Protein AF-A0A7S0C9U5-F1 (afdb_monomer)

Nearest PDB structures (foldseek):
  2ive-assembly1_A  TM=9.241E-01  e=1.190E-03  Myxococcus xanthus
  2ivd-assembly1_A  TM=9.064E-01  e=3.359E-03  Myxococcus xanthus
  2ivd-assembly2_B  TM=8.849E-01  e=4.956E-03  Myxococcus xanthus

Foldseek 3Di:
DVVVVVCVVCPPVDAPQKDWDEKDFDPPPPDDDDDDDDDDPAPARIWIWIQHPVGIDIDGDNDDDDPDQLVSQLNHCCRPDVVSVCSVVDDDDDDDDDDDDDDPVVDPPDPDDDPPDDPPDDDD

InterPro domains:
  IPR002937 Amine oxidase [PF01593] (2-109)
  IPR036188 FAD/NAD(P)-binding domain superfamily [G3DSA:3.50.50.60] (3-91)
  IPR036188 FAD/NAD(P)-binding domain superfamily [SSF51905] (2-105)

Organism: NCBI:txid420281

Structure (mmCIF, N/CA/C/O backbone):
data_AF-A0A7S0C9U5-F1
#
_entry.id   AF-A0A7S0C9U5-F1
#
loop_
_atom_site.group_PDB
_atom_site.id
_atom_site.type_symbol
_atom_site.label_atom_id
_atom_site.label_alt_id
_atom_site.label_comp_id
_atom_site.label_asym_id
_atom_site.label_entity_id
_atom_site.label_seq_id
_atom_site.pdbx_PDB_ins_code
_atom_site.Cartn_x
_atom_site.Cartn_y
_atom_site.Cartn_z
_atom_site.occupancy
_atom_site.B_iso_or_equiv
_atom_site.auth_seq_id
_atom_site.auth_comp_id
_atom_site.auth_asym_id
_atom_site.auth_atom_id
_atom_site.pdbx_PDB_model_num
ATOM 1 N N . ALA A 1 1 ? 13.756 -16.018 -5.559 1.00 77.12 1 ALA A N 1
ATOM 2 C CA . ALA A 1 1 ? 14.109 -14.616 -5.242 1.00 77.12 1 ALA A CA 1
ATOM 3 C C . ALA A 1 1 ? 13.673 -14.285 -3.811 1.00 77.12 1 ALA A C 1
ATOM 5 O O . ALA A 1 1 ? 12.854 -15.006 -3.258 1.00 77.12 1 ALA A O 1
ATOM 6 N N . LEU A 1 2 ? 14.213 -13.226 -3.192 1.00 92.69 2 LEU A N 1
ATOM 7 C CA . LEU A 1 2 ? 13.936 -12.889 -1.782 1.00 92.69 2 LEU A CA 1
ATOM 8 C C . LEU A 1 2 ? 12.431 -12.727 -1.443 1.00 92.69 2 LEU A C 1
ATOM 10 O O . LEU A 1 2 ? 12.013 -13.280 -0.429 1.00 92.69 2 LEU A O 1
ATOM 14 N N . PRO A 1 3 ? 11.591 -12.059 -2.266 1.00 90.31 3 PRO A N 1
ATOM 15 C CA . PRO A 1 3 ? 10.163 -11.911 -1.955 1.00 90.31 3 PRO A CA 1
ATOM 16 C C . PRO A 1 3 ? 9.392 -13.237 -1.928 1.00 90.31 3 PRO A C 1
ATOM 18 O O . PRO A 1 3 ? 8.507 -13.423 -1.102 1.00 90.31 3 PRO A O 1
ATOM 21 N N . GLU A 1 4 ? 9.751 -14.175 -2.805 1.00 90.56 4 GLU A N 1
ATOM 22 C CA . GLU A 1 4 ? 9.123 -15.501 -2.868 1.00 90.56 4 GLU A CA 1
ATOM 23 C C . GLU A 1 4 ? 9.452 -16.330 -1.622 1.00 90.56 4 GLU A C 1
ATOM 25 O O . GLU A 1 4 ? 8.591 -17.040 -1.114 1.00 90.56 4 GLU A O 1
ATOM 30 N N . ALA A 1 5 ? 10.677 -16.205 -1.098 1.00 91.62 5 ALA A N 1
ATOM 31 C CA . ALA A 1 5 ? 11.076 -16.869 0.139 1.00 91.62 5 ALA A CA 1
ATOM 32 C C . ALA A 1 5 ? 10.298 -16.327 1.350 1.00 91.62 5 ALA A C 1
ATOM 34 O O . ALA A 1 5 ? 9.795 -17.110 2.147 1.00 91.62 5 ALA A O 1
ATOM 35 N N . ALA A 1 6 ? 10.127 -15.003 1.449 1.00 88.81 6 ALA A N 1
ATOM 36 C CA . ALA A 1 6 ? 9.331 -14.395 2.518 1.00 88.81 6 ALA A CA 1
ATOM 37 C C . ALA A 1 6 ? 7.856 -14.829 2.463 1.00 88.81 6 ALA A C 1
ATOM 39 O O . ALA A 1 6 ? 7.262 -15.129 3.496 1.00 88.81 6 ALA A O 1
ATOM 40 N N . LEU A 1 7 ? 7.273 -14.908 1.261 1.00 91.00 7 LEU A N 1
ATOM 41 C CA . LEU A 1 7 ? 5.911 -15.414 1.082 1.00 91.00 7 LEU A CA 1
ATOM 42 C C . LEU A 1 7 ? 5.789 -16.886 1.505 1.00 91.00 7 LEU A C 1
ATOM 44 O O . LEU A 1 7 ? 4.803 -17.253 2.136 1.00 91.00 7 LEU A O 1
ATOM 48 N N . ALA A 1 8 ? 6.788 -17.714 1.188 1.00 91.88 8 ALA A N 1
ATOM 49 C CA . ALA A 1 8 ? 6.802 -19.124 1.573 1.00 91.88 8 ALA A CA 1
ATOM 50 C C . ALA A 1 8 ? 6.879 -19.326 3.096 1.00 91.88 8 ALA A C 1
ATOM 52 O O . ALA A 1 8 ? 6.272 -20.265 3.602 1.00 91.88 8 ALA A O 1
ATOM 53 N N . GLU A 1 9 ? 7.589 -18.455 3.821 1.00 94.12 9 GLU A N 1
ATOM 54 C CA . GLU A 1 9 ? 7.651 -18.526 5.287 1.00 94.12 9 GLU A CA 1
ATOM 55 C C . GLU A 1 9 ? 6.380 -18.012 5.973 1.00 94.12 9 GLU A C 1
ATOM 57 O O . GLU A 1 9 ? 5.958 -18.592 6.970 1.00 94.12 9 GLU A O 1
ATOM 62 N N . LEU A 1 10 ? 5.756 -16.948 5.454 1.00 92.06 10 LEU A N 1
ATOM 63 C CA . LEU A 1 10 ? 4.563 -16.352 6.070 1.00 92.06 10 LEU A CA 1
ATOM 64 C C . LEU A 1 10 ? 3.256 -17.090 5.717 1.00 92.06 10 LEU A C 1
ATOM 66 O O . LEU A 1 10 ? 2.287 -17.015 6.468 1.00 92.06 10 LEU A O 1
ATOM 70 N N . GLY A 1 11 ? 3.204 -17.793 4.582 1.00 91.62 11 GLY A N 1
ATOM 71 C CA . GLY A 1 11 ? 2.067 -18.632 4.198 1.00 91.62 11 GLY A CA 1
ATOM 72 C C . GLY A 1 11 ? 0.717 -17.897 4.187 1.00 91.62 11 GLY A C 1
ATOM 73 O O . GLY A 1 11 ? 0.552 -16.881 3.515 1.00 91.62 11 GLY A O 1
ATOM 74 N N . GLU A 1 12 ? -0.253 -18.442 4.927 1.00 88.75 12 GLU A N 1
ATOM 75 C CA . GLU A 1 12 ? -1.654 -17.982 4.999 1.00 88.75 12 GLU A CA 1
ATOM 76 C C . GLU A 1 12 ? -1.839 -16.649 5.751 1.00 88.75 12 GLU A C 1
ATOM 78 O O . GLU A 1 12 ? -2.884 -16.004 5.612 1.00 88.75 12 GLU A O 1
ATOM 83 N N . ASP A 1 13 ? -0.835 -16.215 6.523 1.00 90.38 13 ASP A N 1
ATOM 84 C CA . ASP A 1 13 ? -0.888 -14.958 7.283 1.00 90.38 13 ASP A CA 1
ATOM 85 C C . ASP A 1 13 ? -0.762 -13.727 6.367 1.00 90.38 13 ASP A C 1
ATOM 87 O O . ASP A 1 13 ? -1.098 -12.604 6.755 1.00 90.38 13 ASP A O 1
ATOM 91 N N . VAL A 1 14 ? -0.321 -13.922 5.117 1.00 92.25 14 VAL A N 1
ATOM 92 C CA . VAL A 1 14 ? -0.278 -12.871 4.095 1.00 92.25 14 VAL A CA 1
ATOM 93 C C . VAL A 1 14 ? -1.568 -12.873 3.288 1.00 92.25 14 VAL A C 1
ATOM 95 O O . VAL A 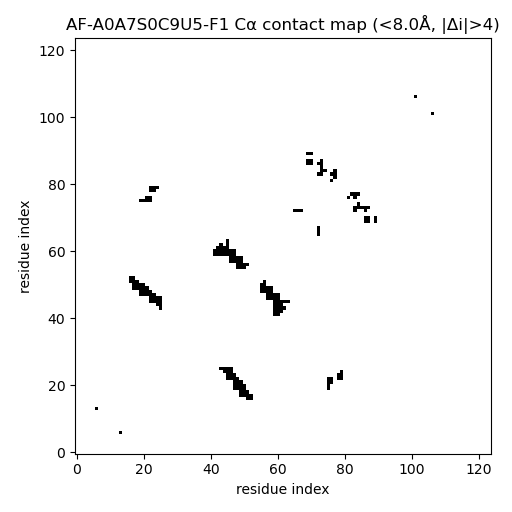1 14 ? -1.889 -13.817 2.568 1.00 92.25 14 VAL A O 1
ATOM 98 N N . ARG A 1 15 ? -2.281 -11.748 3.325 1.00 93.19 15 ARG A N 1
ATOM 99 C CA . ARG A 1 15 ? -3.458 -11.516 2.483 1.00 93.19 15 ARG A CA 1
ATOM 100 C C . ARG A 1 15 ? -3.073 -10.735 1.227 1.00 93.19 15 ARG A C 1
ATOM 102 O O . ARG A 1 15 ? -2.769 -9.545 1.287 1.00 93.19 15 ARG A O 1
ATOM 109 N N . LEU A 1 16 ? -3.074 -11.409 0.077 1.00 93.50 16 LEU A N 1
ATOM 110 C CA . LEU A 1 16 ? -2.826 -10.791 -1.230 1.00 93.50 16 LEU A CA 1
ATOM 111 C C . LEU A 1 16 ? -4.121 -10.234 -1.830 1.00 93.50 16 LEU A C 1
ATOM 113 O O . LEU A 1 16 ? -5.195 -10.787 -1.624 1.00 93.50 16 LEU A O 1
ATOM 117 N N . GLY A 1 17 ? -4.020 -9.145 -2.596 1.00 93.75 17 GLY A N 1
ATOM 118 C CA . GLY A 1 17 ? -5.187 -8.489 -3.202 1.00 93.75 17 GLY A CA 1
ATOM 119 C C . GLY A 1 17 ? -6.038 -7.682 -2.216 1.00 93.75 17 GLY A C 1
ATOM 120 O O . GLY A 1 17 ? -7.109 -7.217 -2.585 1.00 93.75 17 GLY A O 1
ATOM 121 N N . TRP A 1 18 ? -5.564 -7.505 -0.981 1.00 96.62 18 TRP A N 1
ATOM 122 C CA . TRP A 1 18 ? -6.236 -6.717 0.045 1.00 96.62 18 TRP A CA 1
ATOM 123 C C . TRP A 1 18 ? -5.687 -5.299 0.057 1.00 96.62 18 TRP A C 1
ATOM 125 O O . TRP A 1 18 ? -4.473 -5.081 0.113 1.00 96.62 18 TRP A O 1
ATOM 135 N N . LYS A 1 19 ? -6.585 -4.320 0.041 1.00 96.44 19 LYS A N 1
ATOM 136 C CA . LYS A 1 19 ? -6.225 -2.904 0.045 1.00 96.44 19 LYS A CA 1
ATOM 137 C C . LYS A 1 19 ? -6.860 -2.220 1.241 1.00 96.44 19 LYS A C 1
ATOM 139 O O . LYS A 1 19 ? -8.077 -2.111 1.314 1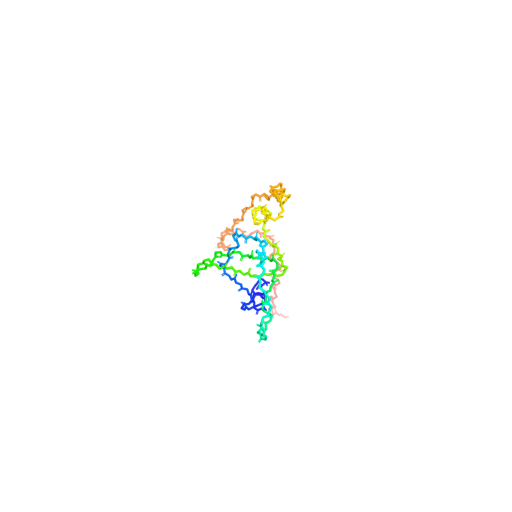.00 96.44 19 LYS A O 1
ATOM 144 N N . ALA A 1 20 ? -6.032 -1.726 2.157 1.00 95.44 20 ALA A N 1
ATOM 145 C CA . ALA A 1 20 ? -6.512 -0.929 3.280 1.00 95.44 20 ALA A CA 1
ATOM 146 C C . ALA A 1 20 ? -7.176 0.361 2.770 1.00 95.44 20 ALA A C 1
ATOM 148 O O . ALA A 1 20 ? -6.608 1.070 1.932 1.00 95.44 20 ALA A O 1
ATOM 149 N N . THR A 1 21 ? -8.367 0.665 3.277 1.00 95.06 21 THR A N 1
ATOM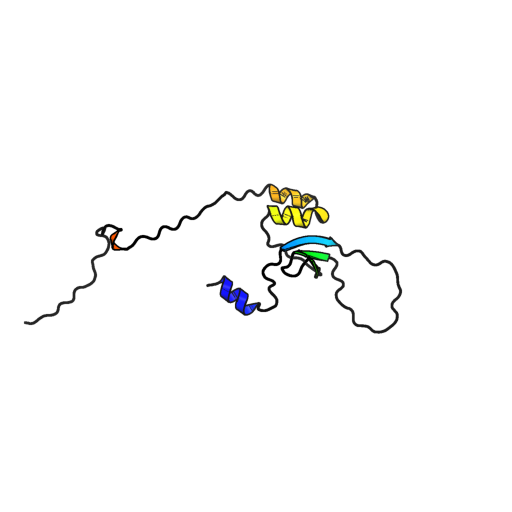 150 C CA . THR A 1 21 ? -9.163 1.844 2.900 1.00 95.06 21 THR A CA 1
ATOM 151 C C . THR A 1 21 ? -9.376 2.800 4.068 1.00 95.06 21 THR A C 1
ATOM 153 O O . THR A 1 21 ? -9.435 4.011 3.854 1.00 95.06 21 THR A O 1
ATOM 156 N N . SER A 1 22 ? -9.451 2.294 5.302 1.00 93.25 22 SER A N 1
ATOM 157 C CA . SER A 1 22 ? -9.669 3.121 6.491 1.00 93.25 22 SER A CA 1
ATOM 158 C C . SER A 1 22 ? -9.024 2.514 7.729 1.00 93.25 22 SER A C 1
ATOM 160 O O . SER A 1 22 ? -9.026 1.296 7.890 1.00 93.25 22 SER A O 1
ATOM 162 N N . ILE A 1 23 ? -8.512 3.369 8.613 1.00 94.50 23 ILE A N 1
ATOM 163 C CA . ILE A 1 23 ? -8.083 2.999 9.960 1.00 94.50 23 ILE A CA 1
ATOM 164 C C . ILE A 1 23 ? -8.803 3.920 10.938 1.00 94.50 23 ILE A C 1
ATOM 166 O O . ILE A 1 23 ? -8.719 5.146 10.811 1.00 94.50 23 ILE A O 1
ATOM 170 N N . GLN A 1 24 ? -9.507 3.342 11.908 1.00 91.94 24 GLN A N 1
ATOM 171 C CA . GLN A 1 24 ? -10.262 4.101 12.903 1.00 91.94 24 GLN A CA 1
ATOM 172 C C . GLN A 1 24 ? -10.104 3.480 14.290 1.00 91.94 24 GLN A C 1
ATOM 174 O O . GLN A 1 24 ? -9.933 2.265 14.397 1.00 91.94 24 GLN A O 1
ATOM 179 N N . PRO A 1 25 ? -10.161 4.279 15.368 1.00 89.94 25 PRO A N 1
ATOM 180 C CA . PRO A 1 25 ? -10.313 3.723 16.698 1.00 89.94 25 PRO A CA 1
ATOM 181 C C . PRO A 1 25 ? -11.615 2.924 16.777 1.00 89.94 25 PRO A C 1
ATOM 183 O O . PRO A 1 25 ? -12.660 3.393 16.322 1.00 89.94 25 PRO A O 1
ATOM 186 N N . THR A 1 26 ? -11.563 1.745 17.380 1.00 83.44 26 THR A N 1
ATOM 187 C CA . THR A 1 26 ? -12.753 0.947 17.653 1.00 83.44 26 THR A CA 1
ATOM 188 C C . THR A 1 26 ? -13.678 1.760 18.564 1.00 83.44 26 THR A C 1
ATOM 190 O O . THR A 1 26 ? -13.229 2.226 19.618 1.00 83.44 26 THR A O 1
ATOM 193 N N . PRO A 1 27 ? -14.962 1.953 18.215 1.00 70.06 27 PRO A N 1
ATOM 194 C CA . PRO A 1 27 ? -15.891 2.644 19.095 1.00 70.06 27 PRO A CA 1
ATOM 195 C C . PRO A 1 27 ? -16.011 1.859 20.405 1.00 70.06 27 PRO A C 1
ATOM 197 O O . PRO A 1 27 ? -16.353 0.673 20.413 1.00 70.06 27 PRO A O 1
ATOM 200 N N . SER A 1 28 ? -15.717 2.514 21.529 1.00 56.94 28 SER A N 1
ATOM 201 C CA . SER A 1 28 ? -15.918 1.929 22.848 1.00 56.94 28 SER A CA 1
ATOM 202 C C . SER A 1 28 ? -17.405 1.623 23.019 1.00 56.94 28 SER A C 1
ATOM 204 O O . SER A 1 28 ? -18.245 2.519 23.082 1.00 56.94 28 SER A O 1
ATOM 206 N N . LYS A 1 29 ? -17.764 0.337 23.089 1.00 51.44 29 LYS A N 1
ATOM 207 C CA . LYS A 1 29 ? -19.102 -0.050 23.543 1.00 51.44 29 LYS A CA 1
ATOM 208 C C . LYS A 1 29 ? -19.240 0.393 24.998 1.00 51.44 29 LYS A C 1
ATOM 210 O O . LYS A 1 29 ? -18.712 -0.249 25.903 1.00 51.44 29 LYS A O 1
ATOM 215 N N . GLN A 1 30 ? -19.919 1.512 25.221 1.00 45.53 30 GLN A N 1
ATOM 216 C CA . GLN A 1 30 ? -20.352 1.916 26.548 1.00 45.53 30 GLN A CA 1
ATOM 217 C C . GLN A 1 30 ? -21.491 0.986 26.996 1.00 45.53 30 GLN A C 1
ATOM 219 O O . GLN A 1 30 ? -22.455 0.779 26.263 1.00 45.53 30 GLN A O 1
ATOM 224 N N . SER A 1 31 ? -21.322 0.435 28.203 1.00 47.84 31 SER A N 1
ATOM 225 C CA . SER A 1 31 ? -22.288 -0.293 29.041 1.00 47.84 31 SER A CA 1
ATOM 226 C C . SER A 1 31 ? -2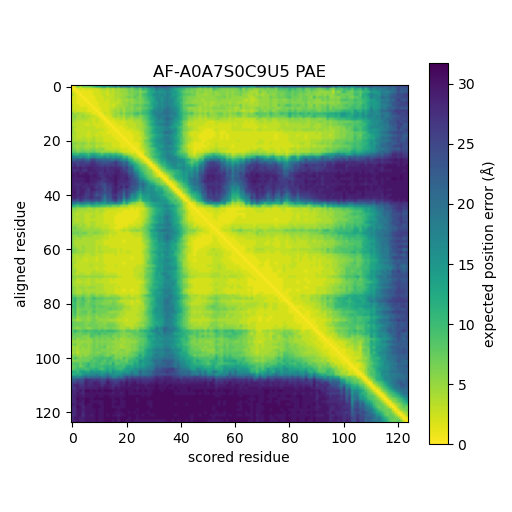2.923 -1.574 28.481 1.00 47.84 31 SER A C 1
ATOM 228 O O . SER A 1 31 ? -23.900 -1.526 27.745 1.00 47.84 31 SER A O 1
ATOM 230 N N . ASN A 1 32 ? -22.446 -2.721 28.972 1.00 43.41 32 ASN A N 1
ATOM 231 C CA . ASN A 1 32 ? -23.266 -3.649 29.763 1.00 43.41 32 ASN A CA 1
ATOM 232 C C . ASN A 1 32 ? -22.352 -4.452 30.716 1.00 43.41 32 ASN A C 1
ATOM 234 O O . ASN A 1 32 ? -21.209 -4.728 30.347 1.00 43.41 32 ASN A O 1
ATOM 238 N N . PRO A 1 33 ? -22.794 -4.773 31.950 1.00 49.44 33 PRO A N 1
ATOM 239 C CA . PRO A 1 33 ? -21.986 -5.522 32.913 1.00 49.44 33 PRO A CA 1
ATOM 240 C C . PRO A 1 33 ? -21.791 -6.980 32.449 1.00 49.44 33 PRO A C 1
ATOM 242 O O . PRO A 1 33 ? -22.695 -7.533 31.817 1.00 49.44 33 PRO A O 1
ATOM 245 N N . PRO A 1 34 ? -20.646 -7.623 32.752 1.00 49.47 34 PRO A N 1
ATOM 246 C CA . PRO A 1 34 ? -20.365 -8.967 32.268 1.00 49.47 34 PRO A CA 1
ATOM 247 C C . PRO A 1 34 ? -21.229 -9.984 33.015 1.00 49.47 34 PRO A C 1
ATOM 249 O O . PRO A 1 34 ? -21.160 -10.090 34.239 1.00 49.47 34 P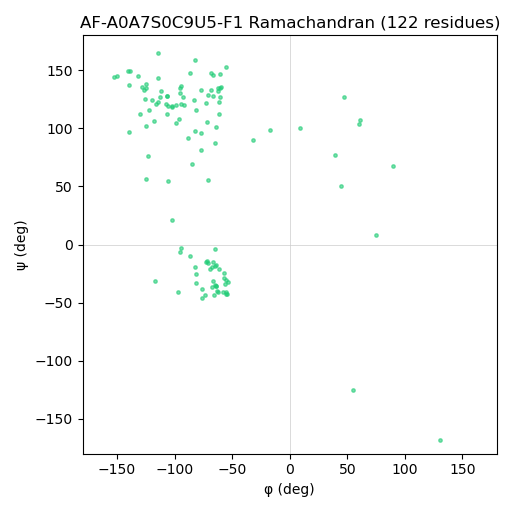RO A O 1
ATOM 252 N N . THR A 1 35 ? -22.034 -10.736 32.269 1.00 46.62 35 THR A N 1
ATOM 253 C CA . THR A 1 35 ? -22.625 -11.996 3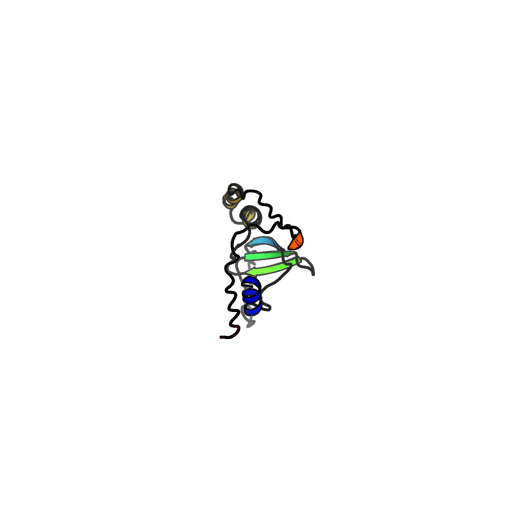2.727 1.00 46.62 35 THR A CA 1
ATOM 254 C C . THR A 1 35 ? -21.897 -13.120 32.001 1.00 46.62 35 THR A C 1
ATOM 256 O O . THR A 1 35 ? -21.994 -13.224 30.788 1.00 46.62 35 THR A O 1
ATOM 259 N N . ASP A 1 36 ? -21.150 -13.889 32.788 1.00 46.25 36 ASP A N 1
ATOM 260 C CA . ASP A 1 36 ? -20.780 -15.293 32.591 1.00 46.25 36 ASP A CA 1
ATOM 261 C C . ASP A 1 36 ? -19.966 -15.708 31.337 1.00 46.25 36 ASP A C 1
ATOM 263 O O . ASP A 1 36 ? -20.452 -15.776 30.214 1.00 46.25 36 ASP A O 1
ATOM 267 N N . ASP A 1 37 ? -18.691 -16.014 31.596 1.00 48.03 37 ASP A N 1
ATOM 268 C CA . ASP A 1 37 ? -17.866 -17.088 31.014 1.00 48.03 37 ASP A CA 1
ATOM 269 C C . ASP A 1 37 ? -17.872 -17.363 29.491 1.00 48.03 37 ASP A C 1
ATOM 271 O O . ASP A 1 37 ? -17.931 -18.509 29.044 1.00 48.03 37 ASP A O 1
ATOM 275 N N . THR A 1 38 ? -17.683 -16.332 28.660 1.00 43.53 38 THR A N 1
ATOM 276 C CA . THR A 1 38 ? -17.203 -16.531 27.279 1.00 43.53 38 THR A CA 1
ATOM 277 C C . THR A 1 38 ? -15.952 -15.707 26.991 1.00 43.53 38 THR A C 1
ATOM 279 O O . THR A 1 38 ? -16.020 -14.500 26.765 1.00 43.53 38 THR A O 1
ATOM 282 N N . LEU A 1 39 ? -14.812 -16.400 27.021 1.00 41.56 39 LEU A N 1
ATOM 283 C CA . LEU A 1 39 ? -13.530 -16.129 26.358 1.00 41.56 39 LEU A CA 1
ATOM 284 C C . LEU A 1 39 ? -13.404 -14.759 25.664 1.00 41.56 39 LEU A C 1
ATOM 286 O O . LEU A 1 39 ? -13.832 -14.553 24.528 1.00 41.56 39 LEU A O 1
ATOM 290 N N . GLN A 1 40 ? -12.729 -13.861 26.378 1.00 45.25 40 GLN A N 1
ATOM 291 C CA . GLN A 1 40 ? -12.098 -12.617 25.944 1.00 45.25 40 GLN A CA 1
ATOM 292 C C . GLN A 1 40 ? -11.569 -12.682 24.492 1.00 45.25 40 GLN A C 1
ATOM 294 O O . GLN A 1 40 ? -10.423 -13.056 24.261 1.00 45.25 40 GLN A O 1
ATOM 299 N N . SER A 1 41 ? -12.389 -12.317 23.506 1.00 46.44 41 SER A N 1
ATOM 300 C CA . SER A 1 41 ? -11.976 -12.272 22.097 1.00 46.44 41 SER A CA 1
ATOM 301 C C . SER A 1 41 ? -11.710 -10.827 21.669 1.00 46.44 41 SER A C 1
ATOM 303 O O . SER A 1 41 ? -12.597 -9.977 21.743 1.00 46.44 41 SER A O 1
ATOM 305 N N . ASP A 1 42 ? -10.465 -10.562 21.267 1.00 51.47 42 ASP A N 1
ATOM 306 C CA . ASP A 1 42 ? -10.005 -9.476 20.391 1.00 51.47 42 ASP A CA 1
ATOM 307 C C . ASP A 1 42 ? -10.648 -8.093 20.559 1.00 51.47 42 ASP A C 1
ATOM 309 O O . ASP A 1 42 ? -11.427 -7.618 19.733 1.00 51.47 42 ASP A O 1
ATOM 313 N N . ASN A 1 43 ? -10.229 -7.373 21.600 1.00 60.53 43 ASN A N 1
ATOM 314 C CA . ASN A 1 43 ? -10.604 -5.974 21.810 1.00 60.53 43 ASN A CA 1
ATOM 315 C C . ASN A 1 43 ? -9.432 -5.028 21.486 1.00 60.53 43 ASN A C 1
ATOM 317 O O . ASN A 1 43 ? -8.976 -4.253 22.326 1.00 60.53 43 ASN A O 1
ATOM 321 N N . GLY A 1 44 ? -8.887 -5.142 20.272 1.00 67.56 44 GLY A N 1
ATOM 322 C CA . GLY A 1 44 ? -7.920 -4.174 19.751 1.00 67.56 44 GLY A CA 1
ATOM 323 C C . GLY A 1 44 ? -8.537 -2.772 19.617 1.00 67.56 44 GLY A C 1
ATOM 324 O O . GLY A 1 44 ? -9.658 -2.670 19.111 1.00 67.56 44 GLY A O 1
ATOM 325 N N . PRO A 1 45 ? -7.858 -1.689 20.051 1.00 86.38 45 PRO A N 1
ATOM 326 C CA . PRO A 1 45 ? -8.357 -0.317 19.932 1.00 86.38 45 PRO A CA 1
ATOM 327 C C . PRO A 1 45 ? -8.504 0.198 18.501 1.00 86.38 45 PRO A C 1
ATOM 329 O O . PRO A 1 45 ? -8.961 1.326 18.350 1.00 86.38 45 PRO A O 1
ATOM 332 N N . PHE A 1 46 ? -8.122 -0.561 17.472 1.00 90.56 46 PHE A N 1
ATOM 333 C CA . PHE A 1 46 ? -8.210 -0.110 16.090 1.00 90.56 46 PHE A CA 1
ATOM 334 C C . PHE A 1 46 ? -8.939 -1.111 15.199 1.00 90.56 46 PHE A C 1
ATOM 336 O O . PHE A 1 46 ? -8.627 -2.303 15.206 1.00 90.56 46 PHE A O 1
ATOM 343 N N . ASP A 1 47 ? -9.829 -0.584 14.365 1.00 92.94 47 ASP A N 1
ATOM 344 C CA . ASP A 1 47 ? -10.483 -1.288 13.272 1.00 92.94 47 ASP A CA 1
ATOM 345 C C . ASP A 1 47 ? -9.879 -0.801 11.940 1.00 92.94 47 ASP A C 1
ATOM 347 O O . ASP A 1 47 ? -9.788 0.405 11.672 1.00 92.94 47 ASP A O 1
ATOM 351 N N . VAL A 1 48 ? -9.443 -1.746 11.103 1.00 94.00 48 VAL A N 1
ATOM 352 C CA . VAL A 1 48 ? -8.894 -1.494 9.765 1.00 94.00 48 VAL A CA 1
ATOM 353 C C . VAL A 1 48 ? -9.822 -2.093 8.725 1.00 94.00 48 VAL A C 1
ATOM 355 O O . VAL A 1 48 ? -10.092 -3.290 8.740 1.00 94.00 48 VAL A O 1
ATOM 358 N N . THR A 1 49 ? -10.299 -1.263 7.807 1.00 95.19 49 THR A N 1
ATOM 359 C CA . THR A 1 49 ? -11.169 -1.691 6.707 1.00 95.19 49 THR A CA 1
ATOM 360 C C . THR A 1 49 ? -10.337 -1.961 5.462 1.00 95.19 49 THR A C 1
ATOM 362 O O . THR A 1 49 ? -9.452 -1.169 5.120 1.00 95.19 49 THR A O 1
ATOM 365 N N . PHE A 1 50 ? -10.621 -3.074 4.795 1.00 96.75 50 PHE A N 1
ATOM 366 C CA . PHE A 1 50 ? -9.965 -3.535 3.583 1.00 96.75 50 PHE A CA 1
ATOM 367 C C . PHE A 1 50 ? -10.987 -3.779 2.477 1.00 96.75 50 PHE A C 1
ATOM 369 O O . PHE A 1 50 ? -12.032 -4.382 2.700 1.00 96.75 50 PHE A O 1
ATOM 376 N N . GLU A 1 51 ? -10.640 -3.360 1.268 1.00 97.12 51 GLU A N 1
ATOM 377 C CA . GLU A 1 51 ? -11.244 -3.847 0.031 1.00 97.12 51 GLU A CA 1
ATOM 378 C C . GLU A 1 51 ? -10.554 -5.176 -0.321 1.00 97.12 51 GLU A C 1
ATOM 380 O O . GLU A 1 51 ? -9.333 -5.197 -0.525 1.00 97.12 51 GLU A O 1
ATOM 385 N N . THR A 1 52 ? -11.305 -6.280 -0.324 1.00 95.94 52 THR A N 1
ATOM 386 C CA . THR A 1 52 ? -10.821 -7.628 -0.670 1.00 95.94 52 THR A CA 1
ATOM 387 C C . THR A 1 52 ? -11.505 -8.126 -1.948 1.00 95.94 52 THR A C 1
ATOM 389 O O . THR A 1 52 ? -12.521 -7.561 -2.366 1.00 95.94 52 THR A O 1
ATOM 392 N N . PRO A 1 53 ? -10.986 -9.187 -2.595 1.00 94.44 53 PRO A N 1
ATOM 393 C CA . PRO A 1 53 ? -11.627 -9.774 -3.775 1.00 94.44 53 PRO A CA 1
ATOM 394 C C . PRO A 1 53 ? -13.075 -10.243 -3.541 1.00 94.44 53 PRO A C 1
ATOM 396 O O . PRO A 1 53 ? -13.865 -10.303 -4.481 1.00 94.44 53 PRO A O 1
ATOM 399 N N . GLU A 1 54 ? -13.432 -10.558 -2.296 1.00 93.81 54 GLU A N 1
ATOM 400 C CA . GLU A 1 54 ? -14.751 -11.041 -1.877 1.00 93.81 54 GLU A CA 1
ATOM 401 C C . GLU A 1 54 ? -15.676 -9.924 -1.367 1.00 93.81 54 GLU A C 1
ATOM 403 O O . GLU A 1 54 ? -16.852 -10.175 -1.101 1.00 93.81 54 GLU A O 1
ATOM 408 N N . GLY A 1 55 ? -15.166 -8.698 -1.226 1.00 94.38 55 GLY A N 1
ATOM 409 C CA . GLY A 1 55 ? -15.907 -7.549 -0.718 1.00 94.38 55 GLY A CA 1
ATOM 410 C C . GLY A 1 55 ? -15.158 -6.796 0.378 1.00 94.38 55 GLY A C 1
ATOM 411 O O . GLY A 1 55 ? -13.965 -6.979 0.599 1.00 94.38 55 GLY A O 1
ATOM 412 N N . GLU A 1 56 ? -15.858 -5.896 1.057 1.00 96.06 56 GLU A N 1
ATOM 413 C CA . GLU A 1 56 ? -15.274 -5.137 2.160 1.00 96.06 56 GLU A CA 1
ATOM 414 C C . GLU A 1 56 ? -15.174 -6.002 3.424 1.00 96.06 56 GLU A C 1
ATOM 416 O O . GLU A 1 56 ? -16.137 -6.670 3.808 1.00 96.06 56 GLU A O 1
ATOM 421 N N . GLN A 1 57 ? -14.013 -5.983 4.079 1.00 94.94 57 GLN A N 1
ATOM 422 C CA . GLN A 1 57 ? -13.778 -6.683 5.341 1.00 94.94 57 GLN A CA 1
ATOM 423 C C . GLN A 1 57 ? -13.104 -5.768 6.362 1.00 94.94 57 GLN A C 1
ATOM 425 O O . GLN A 1 57 ? -12.248 -4.954 6.018 1.00 94.94 57 GLN A O 1
ATOM 430 N N . THR A 1 58 ? -13.450 -5.929 7.638 1.00 93.38 58 THR A N 1
ATOM 431 C CA . THR A 1 58 ? -12.830 -5.192 8.745 1.00 93.38 58 THR A CA 1
ATOM 432 C C . THR A 1 58 ? -12.026 -6.142 9.620 1.00 93.38 58 THR A C 1
ATOM 434 O O . THR A 1 58 ? -12.549 -7.146 10.101 1.00 93.38 58 THR A O 1
ATOM 437 N N . VAL A 1 59 ? -10.760 -5.803 9.856 1.00 91.88 59 VAL A N 1
ATOM 438 C CA . VAL A 1 59 ? -9.856 -6.527 10.754 1.00 91.88 59 VAL A CA 1
ATOM 439 C C . VAL A 1 59 ? -9.559 -5.649 11.961 1.00 91.88 59 VAL A C 1
ATOM 441 O O . VAL A 1 59 ? -9.203 -4.479 11.814 1.00 91.88 59 VAL A O 1
ATOM 444 N N . ARG A 1 60 ? -9.677 -6.220 13.158 1.00 91.88 60 ARG A N 1
ATOM 445 C CA . ARG A 1 60 ? -9.353 -5.536 14.409 1.00 91.88 60 ARG A CA 1
ATOM 446 C C . ARG A 1 60 ? -7.923 -5.835 14.828 1.00 91.88 60 ARG A C 1
ATOM 448 O O . ARG A 1 60 ? -7.492 -6.983 14.790 1.00 91.88 60 ARG A O 1
ATOM 455 N N . ALA A 1 61 ? -7.201 -4.809 15.267 1.00 90.12 61 ALA A N 1
ATOM 456 C CA . ALA A 1 61 ? -5.812 -4.942 15.684 1.00 90.12 61 ALA A CA 1
ATOM 457 C C . ALA A 1 61 ? -5.496 -4.093 16.919 1.00 90.12 61 ALA A C 1
ATOM 459 O O . ALA A 1 61 ? -6.056 -3.016 17.135 1.00 90.12 61 ALA A O 1
ATOM 460 N N . HIS A 1 62 ? -4.556 -4.578 17.734 1.00 90.06 62 HIS A N 1
ATOM 461 C CA . HIS A 1 62 ? -4.041 -3.815 18.872 1.00 90.06 62 HIS A CA 1
ATOM 462 C C . HIS A 1 62 ? -2.970 -2.803 18.467 1.00 90.06 62 HIS A C 1
ATOM 464 O O . HIS A 1 62 ? -2.838 -1.732 19.055 1.00 90.06 62 HIS A O 1
ATOM 470 N N . THR A 1 63 ? -2.185 -3.150 17.454 1.00 90.88 63 THR A N 1
ATOM 471 C CA . THR A 1 63 ? -1.105 -2.330 16.914 1.00 90.88 63 THR A CA 1
ATOM 472 C C . THR A 1 63 ? -1.125 -2.458 15.404 1.00 90.88 63 THR A C 1
ATOM 474 O O . THR A 1 63 ? -1.305 -3.553 14.877 1.00 90.88 63 THR A O 1
ATOM 477 N N . ILE A 1 64 ? -0.945 -1.334 14.716 1.00 93.00 64 ILE A N 1
ATOM 478 C CA . ILE A 1 64 ? -0.937 -1.272 13.258 1.00 93.00 64 ILE A CA 1
ATOM 479 C C . ILE A 1 64 ? 0.416 -0.739 12.815 1.00 93.00 64 ILE A C 1
ATOM 481 O O . ILE A 1 64 ? 0.826 0.350 13.214 1.00 93.00 64 ILE A O 1
ATOM 485 N N . VAL A 1 65 ? 1.091 -1.501 11.959 1.00 95.25 65 VAL A N 1
ATOM 486 C CA . VAL A 1 65 ? 2.307 -1.065 11.273 1.00 95.25 65 VAL A CA 1
ATOM 487 C C . VAL A 1 65 ? 1.933 -0.695 9.843 1.00 95.25 65 VAL A C 1
ATOM 489 O O . VAL A 1 65 ? 1.462 -1.533 9.079 1.00 95.25 65 VAL A O 1
ATOM 492 N N . VAL A 1 66 ? 2.135 0.570 9.475 1.00 95.12 66 VAL A N 1
ATOM 493 C CA . VAL A 1 66 ? 1.834 1.072 8.129 1.00 95.12 66 VAL A CA 1
ATOM 494 C C . VAL A 1 66 ? 3.118 1.104 7.308 1.00 95.12 66 VAL A C 1
ATOM 496 O O . VAL A 1 66 ? 3.954 1.986 7.482 1.00 95.12 66 VAL A O 1
ATOM 499 N N . ALA A 1 67 ? 3.258 0.145 6.394 1.00 95.62 67 ALA A N 1
ATOM 500 C CA . ALA A 1 67 ? 4.394 0.039 5.474 1.00 95.62 67 ALA A CA 1
ATOM 501 C C . ALA A 1 67 ? 4.062 0.535 4.050 1.00 95.62 67 ALA A C 1
ATOM 503 O O . ALA A 1 67 ? 4.715 0.155 3.080 1.00 95.62 67 ALA A O 1
ATOM 504 N N . THR A 1 68 ? 3.022 1.364 3.902 1.00 95.06 68 THR A N 1
ATOM 505 C CA . THR A 1 68 ? 2.631 1.937 2.608 1.00 95.06 68 THR A CA 1
ATOM 506 C C . THR A 1 68 ? 3.473 3.167 2.242 1.00 95.06 68 THR A C 1
ATOM 508 O O . THR A 1 68 ? 4.023 3.826 3.130 1.00 95.06 68 THR A O 1
ATOM 511 N N . PRO A 1 69 ? 3.552 3.537 0.949 1.00 94.69 69 PRO A N 1
ATOM 512 C CA . PRO A 1 69 ? 4.179 4.788 0.527 1.00 94.69 69 PRO A CA 1
ATOM 513 C C . PRO A 1 69 ? 3.571 6.016 1.222 1.00 94.69 69 PRO A C 1
ATOM 515 O O . PRO A 1 69 ? 2.392 6.022 1.575 1.00 94.69 69 PRO A O 1
ATOM 518 N N . ALA A 1 70 ? 4.362 7.081 1.377 1.00 94.62 70 ALA A N 1
ATOM 519 C CA . ALA A 1 70 ? 4.019 8.245 2.200 1.00 94.62 70 ALA A CA 1
ATOM 520 C C . ALA A 1 70 ? 2.662 8.892 1.849 1.00 94.62 70 ALA A C 1
ATOM 522 O O . ALA A 1 70 ? 1.865 9.196 2.735 1.00 94.62 70 ALA A O 1
ATOM 523 N N . ASN A 1 71 ? 2.358 9.038 0.558 1.00 92.44 71 ASN A N 1
ATOM 524 C CA . ASN A 1 71 ? 1.092 9.594 0.071 1.00 92.44 71 ASN A CA 1
ATOM 525 C C . ASN A 1 71 ? -0.133 8.713 0.385 1.00 92.44 71 ASN A C 1
ATOM 527 O O . ASN A 1 71 ? -1.233 9.235 0.564 1.00 92.44 71 ASN A O 1
ATOM 531 N N . VAL A 1 72 ? 0.042 7.391 0.437 1.00 94.12 72 VAL A N 1
ATOM 532 C CA . VAL A 1 72 ? -1.005 6.437 0.825 1.00 94.12 72 VAL A CA 1
ATOM 533 C C . VAL A 1 72 ? -1.181 6.468 2.341 1.00 94.12 72 VAL A C 1
ATOM 535 O O . VAL A 1 72 ? -2.304 6.619 2.819 1.00 94.12 72 VAL A O 1
ATOM 538 N N . SER A 1 73 ? -0.077 6.438 3.090 1.00 95.25 73 SER A N 1
ATOM 539 C CA . SER A 1 73 ? -0.076 6.523 4.555 1.00 95.25 73 SER A CA 1
ATOM 540 C C . SER A 1 73 ? -0.755 7.801 5.058 1.00 95.25 73 SER A C 1
ATOM 542 O O . SER A 1 73 ? -1.551 7.740 5.990 1.00 95.25 73 SER A O 1
ATOM 544 N N . ALA A 1 74 ? -0.516 8.945 4.402 1.00 94.56 74 ALA A N 1
ATOM 545 C CA . ALA A 1 74 ? -1.171 10.217 4.723 1.00 94.56 74 ALA A CA 1
ATOM 546 C C . ALA A 1 74 ? -2.705 10.120 4.682 1.00 94.56 74 ALA A C 1
ATOM 548 O O . ALA A 1 74 ? -3.387 10.670 5.544 1.00 94.56 74 ALA A O 1
ATOM 549 N N . LYS A 1 75 ? -3.244 9.408 3.682 1.00 93.25 75 LYS A N 1
ATOM 550 C CA . LYS A 1 75 ? -4.689 9.209 3.505 1.00 93.25 75 LYS A CA 1
ATOM 551 C C . LYS A 1 75 ? -5.256 8.239 4.534 1.00 93.25 75 LYS A C 1
ATOM 553 O O . LYS A 1 75 ? -6.305 8.511 5.098 1.00 93.25 75 LYS A O 1
ATOM 558 N N . LEU A 1 76 ? -4.5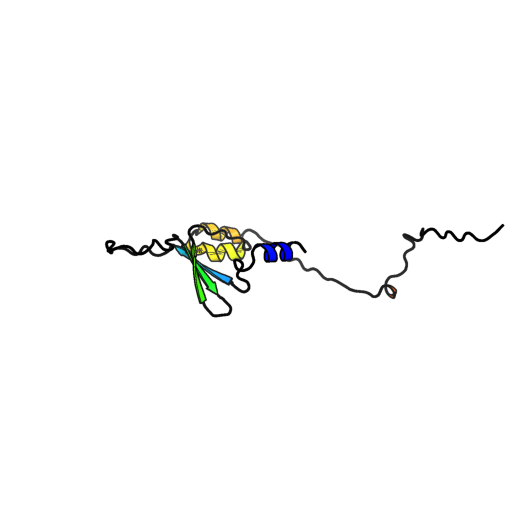62 7.130 4.794 1.00 95.06 76 LEU A N 1
ATOM 559 C CA . LEU A 1 76 ? -5.009 6.131 5.770 1.00 95.06 76 LEU A CA 1
ATOM 560 C C . LEU A 1 76 ? -5.044 6.687 7.198 1.00 95.06 76 LEU A C 1
ATOM 562 O O . LEU A 1 76 ? -5.921 6.330 7.980 1.00 95.06 76 LEU A O 1
ATOM 566 N N . LEU A 1 77 ? -4.098 7.567 7.533 1.00 94.19 77 LEU A N 1
ATOM 567 C CA . LEU A 1 77 ? -3.925 8.106 8.881 1.00 94.19 77 LEU A CA 1
ATOM 568 C C . LEU A 1 77 ? -4.638 9.442 9.117 1.00 94.19 77 LEU A C 1
ATOM 570 O O . LEU A 1 77 ? -4.615 9.931 10.246 1.00 94.19 77 LEU A O 1
ATOM 574 N N . SER A 1 78 ? -5.284 10.038 8.107 1.00 89.31 78 SER A N 1
ATOM 575 C CA . SER A 1 78 ? -5.857 11.391 8.203 1.00 89.31 78 SER A CA 1
ATOM 576 C C . SER A 1 78 ? -6.846 11.556 9.360 1.00 89.31 78 SER A C 1
ATOM 578 O O . SER A 1 78 ? -6.899 12.618 9.976 1.00 89.31 78 SER A O 1
ATOM 580 N N . ASN A 1 79 ? -7.599 10.498 9.672 1.00 85.94 79 ASN A N 1
ATOM 581 C CA . ASN A 1 79 ? -8.617 10.494 10.725 1.00 85.94 79 ASN A CA 1
ATOM 582 C C . ASN A 1 79 ? -8.039 10.259 12.130 1.00 85.94 79 ASN A C 1
ATOM 584 O O . ASN A 1 79 ? -8.688 10.581 13.120 1.00 85.94 79 ASN A O 1
ATOM 588 N N . LEU A 1 80 ? -6.829 9.701 12.223 1.00 90.19 80 LEU A N 1
ATOM 589 C CA . LEU A 1 80 ? -6.149 9.392 13.484 1.00 90.19 80 LEU A CA 1
ATOM 590 C C . LEU A 1 80 ? -5.150 10.477 13.884 1.00 90.19 80 LEU A C 1
ATOM 592 O O . LEU A 1 80 ? -5.034 10.829 15.055 1.00 90.19 80 LEU A O 1
ATOM 596 N N . ALA A 1 81 ? -4.408 10.995 12.908 1.00 89.88 81 ALA A N 1
ATOM 597 C CA . ALA A 1 81 ? -3.330 11.943 13.118 1.00 89.88 81 ALA A CA 1
ATOM 598 C C . ALA A 1 81 ? -3.372 13.009 12.014 1.00 89.88 81 ALA A C 1
ATOM 600 O O . ALA A 1 81 ? -2.803 12.806 10.941 1.00 89.88 81 ALA A O 1
ATOM 601 N N . PRO A 1 82 ? -3.980 14.184 12.261 1.00 88.88 82 PRO A N 1
ATOM 602 C CA . PRO A 1 82 ? -4.038 15.266 11.273 1.00 88.88 82 PRO A CA 1
ATOM 603 C C . PRO A 1 82 ? -2.653 15.721 10.778 1.00 88.88 82 PRO A C 1
ATOM 605 O O . PRO A 1 82 ? -2.488 16.137 9.628 1.00 88.88 82 PRO A O 1
ATOM 608 N N . SER A 1 83 ? -1.626 15.587 11.625 1.00 92.31 83 SER A N 1
ATOM 609 C CA . SER A 1 83 ? -0.227 15.861 11.282 1.00 92.31 83 SER A CA 1
ATOM 610 C C . SER A 1 83 ? 0.345 14.911 10.221 1.00 92.31 83 SER A C 1
ATOM 612 O O . SER A 1 83 ? 1.328 15.267 9.570 1.00 92.31 83 SER A O 1
ATOM 614 N N . ALA A 1 84 ? -0.275 13.747 9.985 1.00 92.94 84 ALA A N 1
ATOM 615 C CA . ALA A 1 84 ? 0.127 12.798 8.945 1.00 92.94 84 ALA A CA 1
ATOM 616 C C . ALA A 1 84 ? -0.077 13.340 7.520 1.00 92.94 84 ALA A C 1
ATOM 618 O O . ALA A 1 84 ? 0.523 12.819 6.582 1.00 92.94 84 ALA A O 1
ATOM 619 N N . SER A 1 85 ? -0.848 14.421 7.348 1.00 91.81 85 SER A N 1
ATOM 620 C CA . SER A 1 85 ? -0.948 15.153 6.075 1.00 91.81 85 SER A CA 1
ATOM 621 C C . SER A 1 85 ? 0.421 15.576 5.532 1.00 91.81 85 SER A C 1
ATOM 623 O O . SER A 1 85 ? 0.643 15.526 4.328 1.00 91.81 85 SER A O 1
ATOM 625 N N . ARG A 1 86 ? 1.388 15.876 6.407 1.00 94.19 86 ARG A N 1
ATOM 626 C CA . ARG A 1 86 ? 2.755 16.261 6.023 1.00 94.19 86 ARG A CA 1
ATOM 627 C C . ARG A 1 86 ? 3.537 15.160 5.309 1.00 94.19 86 ARG A C 1
ATOM 629 O O . ARG A 1 86 ? 4.513 15.453 4.630 1.00 94.19 86 ARG A O 1
ATOM 636 N N . LEU A 1 87 ? 3.108 13.899 5.397 1.00 94.06 87 LEU A N 1
ATOM 637 C CA . LEU A 1 87 ? 3.727 12.811 4.636 1.00 94.06 87 LEU A CA 1
ATOM 638 C C . LEU A 1 87 ? 3.606 13.027 3.117 1.00 94.06 87 LEU A C 1
ATOM 640 O O . LEU A 1 87 ? 4.422 12.497 2.368 1.00 94.06 87 LEU A O 1
ATOM 644 N N . THR A 1 88 ? 2.654 13.841 2.643 1.00 92.19 88 THR A N 1
ATOM 645 C CA . THR A 1 88 ? 2.564 14.199 1.217 1.00 92.19 88 THR A CA 1
ATOM 646 C C . THR A 1 88 ? 3.666 15.155 0.756 1.00 92.19 88 THR A C 1
ATOM 648 O O . THR A 1 88 ? 3.858 15.309 -0.446 1.00 92.19 88 THR A O 1
ATOM 651 N N . GLU A 1 89 ? 4.390 15.796 1.681 1.00 94.94 89 GLU A N 1
ATOM 652 C CA . GLU A 1 89 ? 5.566 16.624 1.367 1.00 94.94 89 GLU A CA 1
ATOM 653 C C . GLU A 1 89 ? 6.749 15.757 0.890 1.00 94.94 89 GLU A C 1
ATOM 655 O O . GLU A 1 89 ? 7.640 16.248 0.197 1.00 94.94 89 GLU A O 1
ATOM 660 N N . ILE A 1 90 ? 6.749 14.457 1.217 1.00 94.31 90 ILE A N 1
ATOM 661 C CA . ILE A 1 90 ? 7.772 13.502 0.781 1.00 94.31 90 ILE A CA 1
ATOM 662 C C . ILE A 1 90 ? 7.504 13.126 -0.680 1.00 94.31 90 ILE A C 1
ATOM 664 O O . ILE A 1 90 ? 6.698 12.244 -0.985 1.00 94.31 90 ILE A O 1
ATOM 668 N N . GLN A 1 91 ? 8.190 13.803 -1.597 1.00 89.44 91 GLN A N 1
ATOM 669 C CA . GLN A 1 91 ? 8.089 13.530 -3.026 1.00 89.44 91 GLN A CA 1
ATOM 670 C C . GLN A 1 91 ? 9.004 12.373 -3.435 1.00 89.44 91 GLN A C 1
ATOM 672 O O . GLN A 1 91 ? 10.216 12.419 -3.235 1.00 89.44 91 GLN A O 1
ATOM 677 N N . ALA A 1 92 ? 8.421 11.352 -4.063 1.00 87.38 92 ALA A N 1
ATOM 678 C CA . ALA A 1 92 ? 9.172 10.338 -4.791 1.00 87.38 92 ALA A CA 1
ATOM 679 C C . ALA A 1 92 ? 9.279 10.761 -6.269 1.00 87.38 92 ALA A C 1
ATOM 681 O O . ALA A 1 92 ? 8.244 11.051 -6.879 1.00 87.38 92 ALA A O 1
ATOM 682 N N . PRO A 1 93 ? 10.486 10.818 -6.862 1.00 92.19 93 PRO A N 1
ATOM 683 C CA . PRO A 1 93 ? 10.626 11.146 -8.275 1.00 92.19 93 PRO A CA 1
ATOM 684 C C . PRO A 1 93 ? 10.019 10.031 -9.143 1.00 92.19 93 PRO A C 1
ATOM 686 O O . PRO A 1 93 ? 10.113 8.855 -8.782 1.00 92.19 93 PRO A O 1
ATOM 689 N N . PRO A 1 94 ? 9.417 10.358 -10.300 1.00 93.62 94 PRO A N 1
ATOM 690 C CA . PRO A 1 94 ? 8.983 9.340 -11.245 1.00 93.62 94 PRO A CA 1
ATOM 691 C C . PRO A 1 94 ? 10.210 8.624 -11.820 1.00 93.62 94 PRO A C 1
ATOM 693 O O . PRO A 1 94 ? 11.131 9.260 -12.331 1.00 93.62 94 PRO A O 1
ATOM 696 N N . VAL A 1 95 ? 10.215 7.294 -11.751 1.00 95.12 95 VAL A N 1
ATOM 697 C CA . VAL A 1 95 ? 11.273 6.445 -12.311 1.00 95.12 95 VAL A CA 1
ATOM 698 C C . VAL A 1 95 ? 10.634 5.434 -13.250 1.00 95.12 95 VAL A C 1
ATOM 700 O O . VAL A 1 95 ? 9.619 4.824 -12.919 1.00 95.12 95 VAL A O 1
ATOM 703 N N . VAL A 1 96 ? 11.235 5.256 -14.425 1.00 94.62 96 VAL A N 1
ATOM 704 C CA . VAL A 1 96 ? 10.803 4.283 -15.431 1.00 94.62 96 VAL A CA 1
ATOM 705 C C . VAL A 1 96 ? 11.998 3.414 -15.798 1.00 94.62 96 VAL A C 1
ATOM 707 O O . VAL A 1 96 ? 13.083 3.930 -16.060 1.00 94.62 96 VAL A O 1
ATOM 710 N N . ALA A 1 97 ? 11.797 2.099 -15.826 1.00 95.38 97 ALA A N 1
ATOM 711 C CA . ALA A 1 97 ? 12.784 1.141 -16.306 1.00 95.38 97 ALA A CA 1
ATOM 712 C C . ALA A 1 97 ? 12.343 0.604 -17.672 1.00 95.38 97 ALA A C 1
ATOM 714 O O . ALA A 1 97 ? 11.213 0.142 -17.823 1.00 95.38 97 ALA A O 1
ATOM 715 N N . VAL A 1 98 ? 13.235 0.665 -18.663 1.00 96.19 98 VAL A N 1
ATOM 716 C CA . VAL A 1 98 ? 13.010 0.097 -19.997 1.00 96.19 98 VAL A CA 1
ATOM 717 C C . VAL A 1 98 ? 14.020 -1.017 -20.213 1.00 96.19 98 VAL A C 1
ATOM 719 O O . VAL A 1 98 ? 15.228 -0.788 -20.170 1.00 96.19 98 VAL A O 1
ATOM 722 N N . THR A 1 99 ? 13.524 -2.225 -20.454 1.00 94.75 99 THR A N 1
ATOM 723 C CA . THR A 1 99 ? 14.356 -3.387 -20.767 1.00 94.75 99 THR A CA 1
ATOM 724 C C . THR A 1 99 ? 14.233 -3.700 -22.250 1.00 94.75 99 THR A C 1
ATOM 726 O O . THR A 1 99 ? 13.144 -3.986 -22.740 1.00 94.75 99 THR A O 1
ATOM 729 N N . LEU A 1 100 ? 15.357 -3.648 -22.965 1.00 94.25 100 LEU A N 1
ATOM 730 C CA . LEU A 1 100 ? 15.441 -4.000 -24.379 1.00 94.25 100 LEU A CA 1
ATOM 731 C C . LEU A 1 100 ? 16.172 -5.334 -24.508 1.00 94.25 100 LEU A C 1
ATOM 733 O O . LEU A 1 100 ? 17.315 -5.466 -24.074 1.00 94.25 100 LEU A O 1
ATOM 737 N N . ALA A 1 101 ? 15.507 -6.321 -25.099 1.00 92.31 101 ALA A N 1
ATOM 738 C CA . ALA A 1 101 ? 16.112 -7.605 -25.409 1.00 92.31 101 ALA A CA 1
ATOM 739 C C . ALA A 1 101 ? 16.518 -7.623 -26.884 1.00 92.31 101 ALA A C 1
ATOM 741 O O . ALA A 1 101 ? 15.674 -7.483 -27.768 1.00 92.31 101 ALA A O 1
ATOM 742 N N . TYR A 1 102 ? 17.809 -7.818 -27.141 1.00 91.44 102 TYR A N 1
ATOM 743 C CA . TYR A 1 102 ? 18.348 -7.991 -28.485 1.00 91.44 102 TYR A CA 1
ATOM 744 C C . TYR A 1 102 ? 18.916 -9.401 -28.639 1.00 91.44 102 TYR A C 1
ATOM 746 O O . TYR A 1 102 ? 19.515 -9.927 -27.694 1.00 91.44 102 TYR A O 1
ATOM 754 N N . PRO A 1 103 ? 18.775 -10.026 -29.820 1.00 89.19 103 PRO A N 1
ATOM 755 C CA . PRO A 1 103 ? 19.522 -11.238 -30.107 1.00 89.19 103 PRO A CA 1
ATOM 756 C C . PRO A 1 103 ? 21.024 -10.928 -30.052 1.00 89.19 103 PRO A C 1
ATOM 758 O O . PRO A 1 103 ? 21.451 -9.838 -30.433 1.00 89.19 103 PRO A O 1
ATOM 761 N N . ARG A 1 104 ? 21.846 -11.893 -29.614 1.00 83.50 104 ARG A N 1
ATOM 762 C CA . ARG A 1 104 ? 23.307 -11.696 -29.507 1.00 83.50 104 ARG A CA 1
ATOM 763 C C . ARG A 1 104 ? 23.939 -11.249 -30.831 1.00 83.50 104 ARG A C 1
ATOM 765 O O . ARG A 1 104 ? 24.902 -10.501 -30.811 1.00 83.50 104 ARG A O 1
ATOM 772 N N . THR A 1 105 ? 23.362 -11.660 -31.963 1.00 86.56 105 THR A N 1
ATOM 773 C CA . THR A 1 105 ? 23.787 -11.287 -33.323 1.00 86.56 105 THR A CA 1
ATOM 774 C C . THR A 1 105 ? 23.574 -9.811 -33.667 1.00 86.56 105 THR A C 1
ATOM 776 O O . THR A 1 105 ? 24.192 -9.323 -34.607 1.00 86.56 105 THR A O 1
ATOM 779 N N . ALA A 1 106 ? 22.712 -9.098 -32.936 1.00 84.62 106 ALA A N 1
ATOM 780 C CA . ALA A 1 106 ? 22.478 -7.666 -33.123 1.00 84.62 106 ALA A CA 1
ATOM 781 C C . ALA A 1 106 ? 23.469 -6.788 -32.335 1.00 84.62 106 ALA A C 1
ATOM 783 O O . ALA A 1 106 ? 23.514 -5.578 -32.550 1.00 84.62 106 ALA A O 1
ATOM 784 N N . LEU A 1 107 ? 24.264 -7.378 -31.434 1.00 81.75 107 LEU A N 1
ATOM 785 C CA . LEU A 1 107 ? 25.339 -6.688 -30.726 1.00 81.75 107 LEU A CA 1
ATOM 786 C C . LEU A 1 107 ? 26.646 -6.913 -31.495 1.00 81.75 107 LEU A C 1
ATOM 788 O O . LEU A 1 107 ? 27.065 -8.050 -31.695 1.00 81.75 107 LEU A O 1
ATOM 792 N N . ALA A 1 108 ? 27.295 -5.835 -31.940 1.00 74.56 108 ALA A N 1
ATOM 793 C CA . ALA A 1 108 ? 28.606 -5.939 -32.575 1.00 74.56 108 ALA A CA 1
ATOM 794 C C . ALA A 1 108 ? 29.618 -6.549 -31.592 1.00 74.56 108 ALA A C 1
ATOM 796 O O . ALA A 1 108 ? 29.681 -6.139 -30.430 1.00 74.56 108 ALA A O 1
ATOM 797 N N . SER A 1 109 ? 30.427 -7.505 -32.055 1.00 62.62 109 SER A N 1
ATOM 798 C CA . SER A 1 109 ? 31.531 -8.082 -31.284 1.00 62.62 109 SER A CA 1
ATOM 799 C C . SER A 1 109 ? 32.586 -7.005 -31.024 1.00 62.62 109 SER A C 1
ATOM 801 O O . SER A 1 109 ? 33.517 -6.822 -31.808 1.00 62.62 109 SER A O 1
ATOM 803 N N . THR A 1 110 ? 32.438 -6.239 -29.944 1.00 57.88 110 THR A N 1
ATOM 804 C CA . THR A 1 110 ? 33.527 -5.380 -29.483 1.00 57.88 110 THR A CA 1
ATOM 805 C C . THR A 1 110 ? 34.635 -6.291 -28.962 1.00 57.88 110 THR A C 1
ATOM 807 O O . THR A 1 110 ? 34.360 -7.245 -28.236 1.00 57.88 110 THR A O 1
ATOM 810 N N . LYS A 1 111 ? 35.885 -6.034 -29.359 1.00 56.34 111 LYS A N 1
ATOM 811 C CA . LYS A 1 111 ? 37.072 -6.812 -28.963 1.00 56.34 111 LYS A CA 1
ATOM 812 C C . LYS A 1 111 ? 37.452 -6.586 -27.492 1.00 56.34 111 LYS A C 1
ATOM 814 O O . LYS A 1 111 ? 38.571 -6.184 -27.187 1.00 56.34 111 LYS A O 1
ATOM 819 N N . ALA A 1 112 ? 36.525 -6.820 -26.576 1.00 57.69 112 ALA A N 1
ATOM 820 C CA . ALA A 1 112 ? 36.801 -6.946 -25.159 1.00 57.69 112 ALA A CA 1
ATOM 821 C C . ALA A 1 112 ? 36.393 -8.365 -24.767 1.00 57.69 112 ALA A C 1
ATOM 823 O O . ALA A 1 112 ? 35.207 -8.661 -24.662 1.00 57.69 112 ALA A O 1
ATOM 824 N N . ASN A 1 113 ? 37.404 -9.207 -24.552 1.00 53.56 113 ASN A N 1
ATOM 825 C CA . ASN A 1 113 ? 37.321 -10.591 -24.087 1.00 53.56 113 ASN A CA 1
ATOM 826 C C . ASN A 1 113 ? 37.195 -11.685 -25.169 1.00 53.56 113 ASN A C 1
ATOM 828 O O . ASN A 1 113 ? 36.205 -12.401 -25.232 1.00 53.56 113 ASN A O 1
ATOM 832 N N . ASP A 1 114 ? 38.268 -11.858 -25.949 1.00 55.94 114 ASP A N 1
ATOM 833 C CA . ASP A 1 114 ? 38.665 -13.169 -26.487 1.00 55.94 114 ASP A CA 1
ATOM 834 C C . ASP A 1 114 ? 40.110 -13.450 -26.028 1.00 55.94 114 ASP A C 1
ATOM 836 O O . ASP A 1 114 ? 41.092 -13.245 -26.738 1.00 55.94 114 ASP A O 1
ATOM 840 N N . GLN A 1 115 ? 40.243 -13.824 -24.758 1.00 47.75 115 GLN A N 1
ATOM 841 C CA . GLN A 1 115 ? 41.356 -14.637 -24.253 1.00 47.75 115 GLN A CA 1
ATOM 842 C C . GLN A 1 115 ? 40.716 -15.854 -23.571 1.00 47.75 115 GLN A C 1
ATOM 844 O O . GLN A 1 115 ? 40.872 -16.092 -22.378 1.00 47.75 115 GLN A O 1
ATOM 849 N N . GLY A 1 116 ? 39.892 -16.571 -24.339 1.00 48.16 116 GLY A N 1
ATOM 850 C CA . GLY A 1 116 ? 39.563 -17.962 -24.075 1.00 48.16 116 GLY A CA 1
ATOM 851 C C . GLY A 1 116 ? 40.688 -18.807 -24.653 1.00 48.16 116 GLY A C 1
ATOM 852 O O . GLY A 1 116 ? 40.760 -19.007 -25.858 1.00 48.16 116 GLY A O 1
ATOM 853 N N . GLU A 1 117 ? 41.602 -19.178 -23.771 1.00 49.19 117 GLU A N 1
ATOM 854 C CA . GLU A 1 117 ? 42.575 -20.266 -23.843 1.00 49.19 117 GLU A CA 1
ATOM 855 C C . GLU A 1 117 ? 42.258 -21.339 -24.916 1.00 49.19 117 GLU A C 1
ATOM 857 O O . GLU A 1 117 ? 41.461 -22.247 -24.690 1.00 49.19 117 GLU A O 1
ATOM 862 N N . ASP A 1 118 ? 42.901 -21.248 -26.087 1.00 42.72 118 ASP A N 1
ATOM 863 C CA . ASP A 1 118 ? 42.956 -22.341 -27.064 1.00 42.72 118 ASP A CA 1
ATOM 864 C C . ASP A 1 118 ? 44.166 -23.224 -26.734 1.00 42.72 118 ASP A C 1
ATOM 866 O O . ASP A 1 118 ? 45.293 -22.964 -27.157 1.00 42.72 118 ASP A O 1
ATOM 870 N N . THR A 1 119 ? 43.953 -24.257 -25.917 1.00 47.47 119 THR A N 1
ATOM 871 C CA . THR A 1 119 ? 44.929 -25.342 -25.736 1.00 47.47 119 THR A CA 1
ATOM 872 C C . THR A 1 119 ? 44.737 -26.390 -26.830 1.00 47.47 119 THR A C 1
ATOM 874 O O . THR A 1 119 ? 44.333 -27.526 -26.581 1.00 47.47 119 THR A O 1
ATOM 877 N N . THR A 1 120 ? 45.077 -26.040 -28.070 1.00 43.31 120 THR A N 1
ATOM 878 C CA . THR A 1 120 ? 45.329 -27.033 -29.120 1.00 43.31 120 THR A CA 1
ATOM 879 C C . THR A 1 120 ? 46.711 -27.654 -28.913 1.00 43.31 120 THR A C 1
ATOM 881 O O . THR A 1 120 ? 47.697 -27.307 -29.557 1.00 43.31 120 THR A O 1
ATOM 884 N N . ASN A 1 121 ? 46.795 -28.633 -28.010 1.00 48.41 121 ASN A N 1
ATOM 885 C CA . ASN A 1 121 ? 47.908 -29.578 -28.023 1.00 48.41 121 ASN A CA 1
ATOM 886 C C . ASN A 1 121 ? 47.734 -30.525 -29.221 1.00 48.41 121 ASN A C 1
ATOM 888 O O . ASN A 1 121 ? 46.901 -31.431 -29.199 1.00 48.41 121 ASN A O 1
ATOM 892 N N . THR A 1 122 ? 48.531 -30.322 -30.271 1.00 47.31 122 THR A N 1
ATOM 893 C CA . THR A 1 122 ? 48.789 -31.316 -31.322 1.00 47.31 122 THR A CA 1
ATOM 894 C C . THR A 1 122 ? 50.297 -31.447 -31.556 1.00 47.31 122 THR A C 1
ATOM 896 O O . THR A 1 122 ? 50.934 -30.524 -32.046 1.00 47.31 122 THR A O 1
ATOM 899 N N . SER A 1 123 ? 50.792 -32.632 -31.180 1.00 42.94 123 SER A N 1
ATOM 900 C CA . SER A 1 123 ? 51.906 -33.444 -31.704 1.00 42.94 123 SER A CA 1
ATOM 901 C C . SER A 1 123 ? 53.284 -32.841 -32.013 1.00 42.94 123 SER A C 1
ATOM 903 O O . SER A 1 123 ? 53.437 -31.991 -32.885 1.00 42.94 123 SER A O 1
ATOM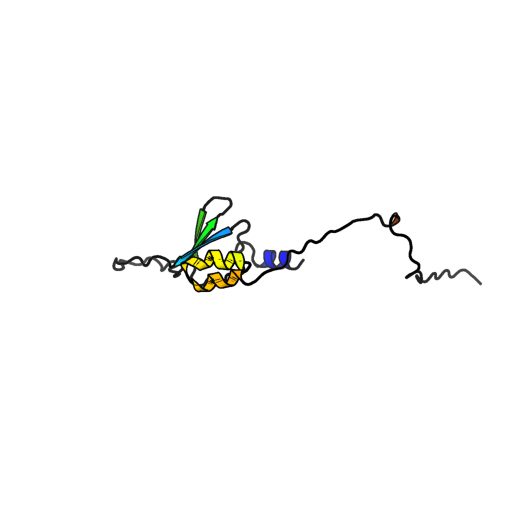 905 N N . GLY A 1 124 ? 54.305 -33.482 -31.427 1.00 37.34 124 GLY A N 1
ATOM 906 C CA . GLY A 1 124 ? 55.713 -33.430 -31.831 1.00 37.34 124 GLY A CA 1
ATOM 907 C C . GLY A 1 124 ? 56.615 -34.127 -30.829 1.00 37.34 124 GLY A C 1
ATOM 908 O O . GLY A 1 124 ? 57.033 -33.435 -29.880 1.00 37.34 124 GLY A O 1
#

Solvent-accessible surface area (backbone atoms only — not comparable to full-atom values): 8476 Å² total; per-residue (Å²): 109,74,72,59,53,53,48,66,74,50,48,86,81,58,75,80,78,57,41,82,70,41,47,44,71,45,80,80,82,78,84,79,84,91,77,79,95,70,80,92,70,86,83,30,58,28,36,35,33,26,46,38,94,92,43,81,46,76,49,72,33,77,72,86,85,86,88,59,60,45,60,56,42,17,63,40,32,42,84,77,36,68,76,35,53,58,34,55,73,61,78,77,80,93,81,84,87,86,87,84,89,73,61,76,87,77,52,77,87,66,96,75,85,87,81,75,82,81,82,78,86,75,89,134

Sequence (124 aa):
ALPEAALAELGEDVRLGWKATSIQPTPSKQSNPPTDDTLQSDNGPFDVTFETPEGEQTVRAHTIVVATPANVSAKLLSNLAPSASRLTEIQAPPVVAVTLAYPRTALASTKANDQGEDTTNTSG

Mean predicted aligned error: 12.45 Å

pLDDT: mean 80.57, std 19.3, range [37.34, 97.12]

Secondary structure (DSSP, 8-state):
-HHHHHHHHHGGG--TT-EEEEEEEPP--------S--------SEEEEEEETTEEEEEEESS----S-HHHHHHHTTTT-GGGGGGGG-PPPP---------GGGS---SS------------

Radius of g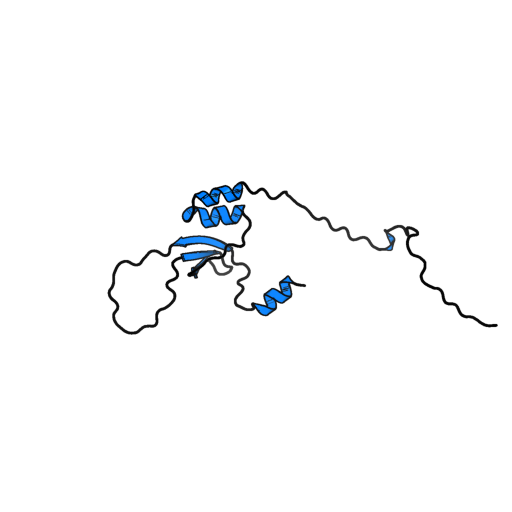yration: 28.17 Å; Cα contacts (8 Å, |Δi|>4): 105; chains: 1; bounding box: 79×50×66 Å